Protein AF-A0A1L6KJD5-F1 (afdb_monomer)

Sequence (76 aa):
MQISSRDFNQDIGKAKKACYNGPVVITERGKAAHLSSYQRLVSTQQSMAQLLSSDDDVDNVEFEKMITPSKEVDLS

Secondary structure (DSSP, 8-state):
-EEEHHHHHH-HHHHHHHHTTS--EEEETTEESS-HHHHHHHHTSPPHHHHS--SS-GGG----------------

Organism: Acinetobacter haemolyticus (NCBI:txid29430)

Radius of gyration: 22.94 Å; Cα contacts (8 Å, |Δi|>4): 39; chains: 1; bounding box: 54×36×48 Å
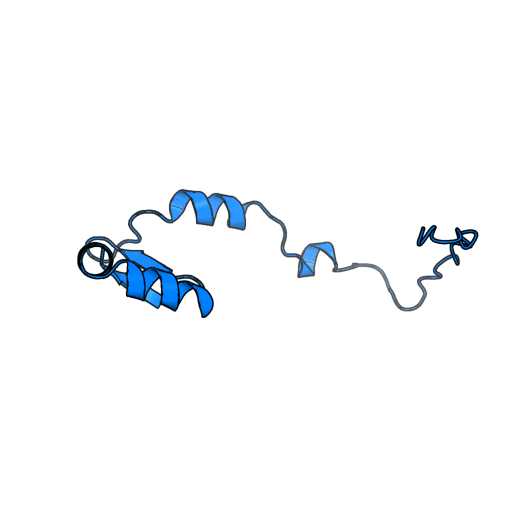
Structure (mmCIF, N/CA/C/O backbone):
data_AF-A0A1L6KJD5-F1
#
_entry.id   AF-A0A1L6KJD5-F1
#
loop_
_atom_site.group_PDB
_atom_site.id
_atom_site.type_symbol
_atom_site.label_atom_id
_atom_site.label_alt_id
_atom_site.label_comp_id
_atom_site.label_asym_id
_atom_site.label_entity_id
_atom_site.label_seq_id
_atom_site.pdbx_PDB_ins_code
_atom_site.Cartn_x
_atom_site.Cartn_y
_atom_site.Cartn_z
_atom_site.occupancy
_atom_site.B_iso_or_equiv
_atom_site.auth_seq_id
_atom_site.auth_comp_id
_atom_site.auth_asym_id
_atom_site.auth_atom_id
_atom_site.pdbx_PDB_model_num
ATOM 1 N N . MET A 1 1 ? -3.385 -7.080 4.964 1.00 81.75 1 MET A N 1
ATOM 2 C CA . MET A 1 1 ? -4.133 -7.161 6.250 1.00 81.75 1 MET A CA 1
ATOM 3 C C . MET A 1 1 ? -5.459 -6.420 6.10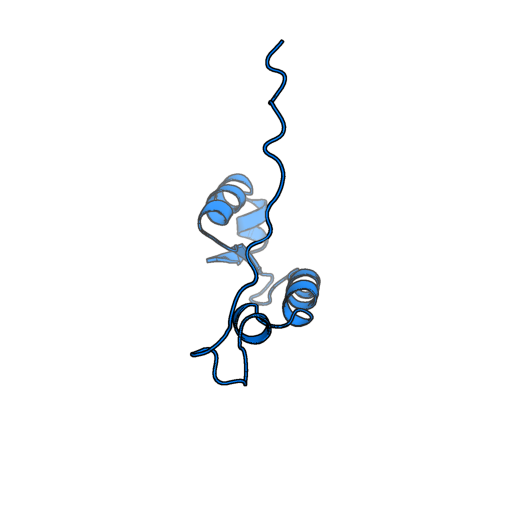6 1.00 81.75 1 MET A C 1
ATOM 5 O O . MET A 1 1 ? -5.471 -5.423 5.398 1.00 81.75 1 MET A O 1
ATOM 9 N N . GLN A 1 2 ? -6.554 -6.870 6.729 1.00 86.69 2 GLN A N 1
ATOM 10 C CA . GLN A 1 2 ? -7.819 -6.115 6.755 1.00 86.69 2 GLN A CA 1
ATOM 11 C C . GLN A 1 2 ? -8.144 -5.680 8.188 1.00 86.69 2 GLN A C 1
ATOM 13 O O . GLN A 1 2 ? -7.956 -6.467 9.113 1.00 86.69 2 GLN A O 1
ATOM 18 N N . ILE A 1 3 ? -8.608 -4.445 8.363 1.00 89.25 3 ILE A N 1
ATOM 19 C CA . ILE A 1 3 ? -9.043 -3.884 9.650 1.00 89.25 3 ILE A CA 1
ATOM 20 C C . ILE A 1 3 ? -10.384 -3.181 9.479 1.00 89.25 3 ILE A C 1
ATOM 22 O O . ILE A 1 3 ? -10.727 -2.755 8.373 1.00 89.25 3 ILE A O 1
ATOM 26 N N . SER A 1 4 ? -11.164 -3.051 10.548 1.00 89.94 4 SER A N 1
ATOM 27 C CA . SER A 1 4 ? -12.390 -2.256 10.479 1.00 89.94 4 SER A CA 1
ATOM 28 C C . SER A 1 4 ? -12.083 -0.755 10.548 1.00 89.94 4 SER A C 1
ATOM 30 O O . SER A 1 4 ? -11.047 -0.342 11.072 1.00 89.94 4 SER A O 1
ATOM 32 N N . SER A 1 5 ? -13.011 0.086 10.084 1.00 88.94 5 SER A N 1
ATOM 33 C CA . SER A 1 5 ? -12.943 1.541 10.280 1.00 88.94 5 SER A CA 1
ATOM 34 C C . SER A 1 5 ? -12.855 1.913 11.764 1.00 88.94 5 SER A C 1
ATOM 36 O O . SER A 1 5 ? -12.218 2.903 12.115 1.00 88.94 5 SER A O 1
ATOM 38 N N . ARG A 1 6 ? -13.454 1.102 12.651 1.00 91.12 6 ARG A N 1
ATOM 39 C CA . ARG A 1 6 ? -13.365 1.293 14.105 1.00 91.12 6 ARG A CA 1
ATOM 40 C C . ARG A 1 6 ? -11.943 1.049 14.605 1.00 91.12 6 ARG A C 1
ATOM 42 O O . ARG A 1 6 ? -11.414 1.908 15.299 1.00 91.12 6 ARG A O 1
ATOM 49 N N . ASP A 1 7 ? -11.329 -0.068 14.219 1.00 89.69 7 ASP A N 1
ATOM 50 C CA . ASP A 1 7 ? -9.957 -0.405 14.628 1.00 89.69 7 ASP A CA 1
ATOM 51 C C . ASP A 1 7 ? -8.953 0.622 14.097 1.00 89.69 7 ASP A C 1
ATOM 53 O O . ASP A 1 7 ? -8.043 1.036 14.810 1.00 89.69 7 ASP A O 1
ATOM 57 N N . PHE A 1 8 ? -9.149 1.075 12.855 1.00 90.06 8 PHE A N 1
ATOM 58 C CA . PHE A 1 8 ? -8.337 2.131 12.260 1.00 90.06 8 PHE A CA 1
ATOM 59 C C . PHE A 1 8 ? -8.436 3.442 13.046 1.00 90.06 8 PHE A C 1
ATOM 61 O O . PHE A 1 8 ? -7.410 4.020 13.395 1.00 90.06 8 PHE A O 1
ATOM 68 N N . ASN A 1 9 ? -9.654 3.898 13.354 1.00 90.75 9 ASN A N 1
ATOM 69 C CA . ASN A 1 9 ? -9.860 5.142 14.099 1.00 90.75 9 ASN A CA 1
ATOM 70 C C . ASN A 1 9 ? -9.357 5.053 15.544 1.00 90.75 9 ASN A C 1
ATOM 72 O O . ASN A 1 9 ? -8.976 6.068 16.120 1.00 90.75 9 ASN A O 1
ATOM 76 N N . GLN A 1 10 ? -9.352 3.855 16.126 1.00 94.88 10 GLN A N 1
ATOM 77 C CA . GLN A 1 10 ? -8.849 3.627 17.474 1.00 94.88 10 GLN A CA 1
ATOM 78 C C . GLN A 1 10 ? -7.316 3.609 17.531 1.00 94.88 10 GLN A C 1
ATOM 80 O O . GLN A 1 10 ? -6.746 4.067 18.519 1.00 94.88 10 GLN A O 1
ATOM 85 N N . ASP A 1 11 ? -6.645 3.109 16.487 1.00 93.25 11 ASP A N 1
ATOM 86 C CA . ASP A 1 11 ? -5.183 3.022 16.440 1.00 93.25 11 ASP A CA 1
ATOM 87 C C . ASP A 1 11 ? -4.617 3.211 15.020 1.00 93.25 11 ASP A C 1
ATOM 89 O O . ASP A 1 11 ? -4.163 2.286 14.333 1.00 93.25 11 ASP A O 1
ATOM 93 N N . ILE A 1 12 ? -4.588 4.474 14.593 1.00 91.12 12 ILE A N 1
ATOM 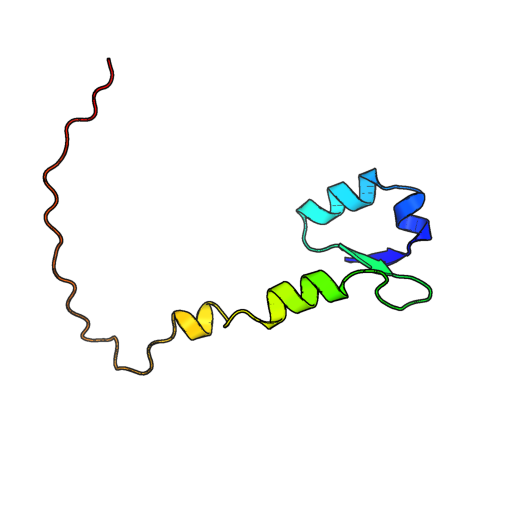94 C CA . ILE A 1 12 ? -4.025 4.890 13.301 1.00 91.12 12 ILE A CA 1
ATOM 95 C C . ILE A 1 12 ? -2.525 4.551 13.225 1.00 91.12 12 ILE A C 1
ATOM 97 O O . ILE A 1 12 ? -2.002 4.231 12.153 1.00 91.12 12 ILE A O 1
ATOM 101 N N . GLY A 1 13 ? -1.812 4.616 14.355 1.00 93.69 13 GLY A N 1
ATOM 102 C CA . GLY A 1 13 ? -0.373 4.362 14.424 1.00 93.69 13 GLY A CA 1
ATOM 103 C C . GLY A 1 13 ? -0.028 2.917 14.074 1.00 93.69 13 GLY A C 1
ATOM 104 O O . GLY A 1 13 ? 0.880 2.669 13.274 1.00 93.69 13 GLY A O 1
ATOM 105 N N . LYS A 1 14 ? -0.788 1.962 14.611 1.00 91.50 14 LYS A N 1
ATOM 106 C CA . LYS A 1 14 ? -0.660 0.541 14.280 1.00 91.50 14 LYS A CA 1
ATOM 107 C C . LYS A 1 14 ? -0.990 0.263 12.820 1.00 91.50 14 LYS A C 1
ATOM 109 O O . LYS A 1 14 ? -0.244 -0.473 12.176 1.00 91.50 14 LYS A O 1
ATOM 114 N N . ALA A 1 15 ? -2.036 0.886 12.276 1.00 89.69 15 ALA A N 1
ATOM 115 C CA . ALA A 1 15 ? -2.368 0.756 10.858 1.00 89.69 15 ALA A CA 1
ATOM 116 C C . ALA A 1 15 ? -1.228 1.262 9.954 1.00 89.69 15 ALA A C 1
ATOM 118 O O . ALA A 1 15 ? -0.809 0.549 9.046 1.00 89.69 15 ALA A O 1
ATOM 119 N N . LYS A 1 16 ? -0.651 2.436 10.255 1.00 88.56 16 LYS A N 1
ATOM 120 C CA . LYS A 1 16 ? 0.510 2.980 9.523 1.00 88.56 16 LYS A CA 1
ATOM 121 C C . LYS A 1 16 ? 1.721 2.054 9.575 1.00 88.56 16 LYS A C 1
ATOM 123 O O . LYS A 1 16 ? 2.351 1.824 8.551 1.00 88.56 16 LYS A O 1
ATOM 128 N N . LYS A 1 17 ? 2.041 1.506 10.750 1.00 93.31 17 LYS A N 1
ATOM 129 C CA . LYS A 1 17 ? 3.154 0.555 10.889 1.00 93.31 17 LYS A CA 1
ATOM 130 C C . LYS A 1 17 ? 2.904 -0.733 10.109 1.00 93.31 17 LYS A C 1
ATOM 132 O O . LYS A 1 17 ? 3.821 -1.254 9.487 1.00 93.31 17 LYS A O 1
ATOM 137 N N . ALA A 1 18 ? 1.670 -1.231 10.114 1.00 87.69 18 ALA A N 1
ATOM 138 C CA . ALA A 1 18 ? 1.305 -2.426 9.366 1.00 87.69 18 ALA A CA 1
ATOM 139 C C . ALA A 1 18 ? 1.478 -2.243 7.847 1.00 87.69 18 ALA A C 1
ATOM 141 O O . ALA A 1 18 ? 1.841 -3.208 7.178 1.00 87.69 18 ALA A O 1
ATOM 142 N N . CYS A 1 19 ? 1.319 -1.019 7.323 1.00 86.75 19 CYS A N 1
ATOM 143 C CA . CYS A 1 19 ? 1.561 -0.716 5.909 1.00 86.75 19 CYS A CA 1
ATOM 144 C C . CYS A 1 19 ? 3.006 -0.974 5.452 1.00 86.75 19 CYS A C 1
ATOM 146 O O . CYS A 1 19 ? 3.213 -1.254 4.274 1.00 86.75 19 CYS A O 1
ATOM 148 N N . TYR A 1 20 ? 4.001 -0.928 6.349 1.00 90.19 20 TYR A N 1
ATOM 149 C CA . TYR A 1 20 ? 5.387 -1.266 5.988 1.00 90.19 20 TYR A CA 1
ATOM 150 C C . TYR A 1 20 ? 5.552 -2.733 5.576 1.00 90.19 20 TYR A C 1
ATOM 152 O O . TYR A 1 20 ? 6.448 -3.052 4.803 1.00 90.19 20 TYR A O 1
ATOM 160 N N . ASN A 1 21 ? 4.669 -3.616 6.050 1.00 88.81 21 ASN A N 1
ATOM 161 C CA . ASN A 1 21 ? 4.683 -5.041 5.717 1.00 88.81 21 ASN A CA 1
ATOM 162 C C . ASN A 1 21 ? 3.774 -5.379 4.523 1.00 88.81 21 ASN A C 1
ATOM 164 O O . ASN A 1 21 ? 3.607 -6.549 4.183 1.00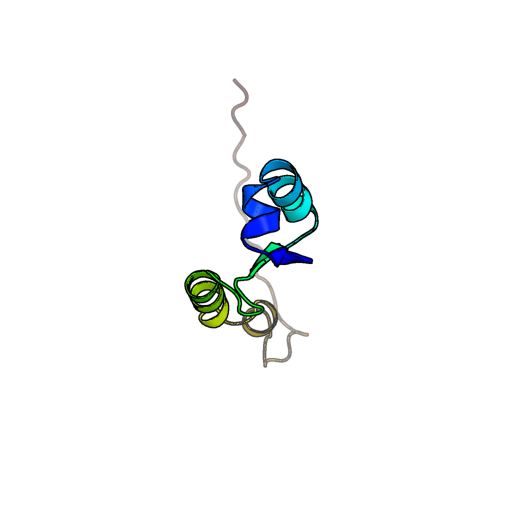 88.81 21 ASN A O 1
ATOM 168 N N . GLY A 1 22 ? 3.148 -4.370 3.913 1.00 81.25 22 GLY A N 1
ATOM 169 C CA . GLY A 1 22 ? 2.263 -4.520 2.765 1.00 81.25 22 GLY A CA 1
ATOM 170 C C . GLY A 1 22 ? 0.896 -3.855 2.953 1.00 81.25 22 GLY A C 1
ATOM 171 O O . GLY A 1 22 ? 0.611 -3.263 3.995 1.00 81.25 22 GLY A O 1
ATOM 172 N N . PRO A 1 23 ? 0.013 -3.945 1.946 1.00 84.06 23 PRO A N 1
ATOM 173 C CA . PRO A 1 23 ? -1.242 -3.202 1.931 1.00 84.06 23 PRO A CA 1
ATOM 174 C C . PRO A 1 23 ? -2.178 -3.534 3.106 1.00 84.06 23 PRO A C 1
ATOM 176 O O . PRO A 1 23 ? -2.457 -4.703 3.424 1.00 84.06 23 PRO A O 1
ATOM 179 N N . VAL A 1 24 ? -2.724 -2.482 3.720 1.00 86.69 24 VAL A N 1
ATOM 180 C CA . VAL A 1 24 ? -3.765 -2.565 4.751 1.00 86.69 24 VAL A CA 1
ATOM 181 C C . VAL A 1 24 ? -5.082 -2.062 4.171 1.00 86.69 24 VAL A C 1
ATOM 183 O O . VAL A 1 24 ? -5.167 -0.951 3.657 1.00 86.69 24 VAL A O 1
ATOM 186 N N . VAL A 1 25 ? -6.119 -2.891 4.259 1.00 86.12 25 VAL A N 1
ATOM 187 C CA . VAL A 1 25 ? -7.466 -2.592 3.771 1.00 86.12 25 VAL A CA 1
ATOM 188 C C . VAL A 1 25 ? -8.352 -2.203 4.945 1.00 86.12 25 VAL A C 1
ATOM 190 O O . VAL A 1 25 ? -8.532 -2.993 5.871 1.00 86.12 25 VAL A O 1
ATOM 193 N N . ILE A 1 26 ? -8.933 -1.007 4.895 1.00 87.31 26 ILE A N 1
ATOM 194 C CA . ILE A 1 26 ? -9.929 -0.566 5.876 1.00 87.31 26 ILE A CA 1
ATOM 195 C C . ILE A 1 26 ? -11.321 -0.963 5.373 1.00 87.31 26 ILE A C 1
ATOM 197 O O . ILE A 1 26 ? -11.677 -0.719 4.215 1.00 87.31 26 ILE A O 1
ATOM 201 N N . THR A 1 27 ? -12.105 -1.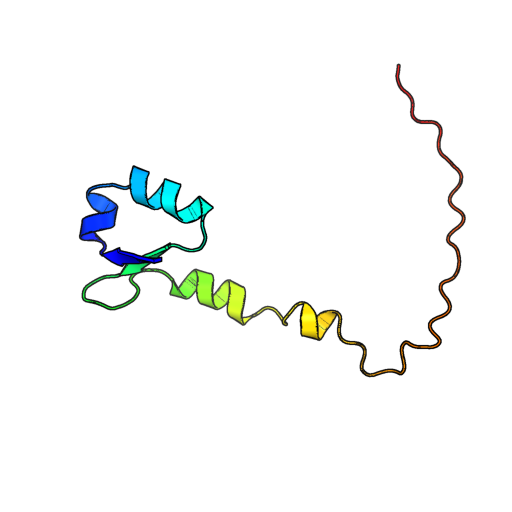590 6.245 1.00 87.44 27 THR A N 1
ATOM 202 C CA . THR A 1 27 ? -13.432 -2.132 5.940 1.00 87.44 27 THR A CA 1
ATOM 203 C C . THR A 1 27 ? -14.514 -1.512 6.815 1.00 87.44 27 THR A C 1
ATOM 205 O O . THR A 1 27 ? -14.315 -1.238 7.995 1.00 87.44 27 THR A O 1
ATOM 208 N N . GLU A 1 28 ? -15.705 -1.358 6.256 1.00 84.88 28 GLU A N 1
ATOM 209 C CA . GLU A 1 28 ? -16.906 -0.949 6.963 1.00 84.88 28 GLU A CA 1
ATOM 210 C C . GLU A 1 28 ? -17.978 -2.021 6.775 1.00 84.88 28 GLU A C 1
ATOM 212 O O . GLU A 1 28 ? -18.321 -2.388 5.651 1.00 84.88 28 GLU A O 1
ATOM 217 N N . ARG A 1 29 ? -18.470 -2.582 7.889 1.00 81.06 29 ARG A N 1
ATOM 218 C CA . ARG A 1 29 ? -19.445 -3.693 7.896 1.00 81.06 29 ARG A CA 1
ATOM 219 C C . ARG A 1 29 ? -19.041 -4.866 6.979 1.00 81.06 29 ARG A C 1
ATOM 221 O O . ARG A 1 29 ? -19.887 -5.463 6.321 1.00 81.06 29 ARG A O 1
ATOM 228 N N . GLY A 1 30 ? -17.742 -5.168 6.902 1.00 69.94 30 GLY A N 1
ATOM 229 C CA . GLY A 1 30 ? -17.199 -6.245 6.066 1.00 69.94 30 GLY A CA 1
ATOM 230 C C . GLY A 1 30 ? -17.025 -5.908 4.578 1.00 69.94 30 GLY A C 1
ATOM 231 O O . GLY A 1 30 ? -16.589 -6.767 3.819 1.00 69.94 30 GLY A O 1
ATOM 232 N N . LYS A 1 31 ? -17.321 -4.677 4.140 1.00 70.81 31 LYS A N 1
ATOM 233 C CA . LYS A 1 31 ? -17.032 -4.192 2.779 1.00 70.81 31 LYS A CA 1
ATOM 234 C C . LYS A 1 31 ? -15.828 -3.255 2.804 1.00 70.81 31 LYS A C 1
ATOM 236 O O . LYS A 1 31 ? -15.694 -2.466 3.730 1.00 70.81 31 LYS A O 1
ATOM 241 N N . ALA A 1 32 ? -14.948 -3.314 1.807 1.00 64.94 32 ALA A N 1
ATOM 242 C CA . ALA A 1 32 ? -13.824 -2.379 1.710 1.00 64.94 32 ALA A CA 1
ATOM 243 C C . ALA A 1 32 ? -14.351 -0.935 1.602 1.00 64.94 32 ALA A C 1
ATOM 245 O O . ALA A 1 32 ? -15.075 -0.613 0.663 1.00 64.94 32 ALA A O 1
ATOM 246 N N . ALA A 1 33 ? -14.017 -0.081 2.572 1.00 66.75 33 ALA A N 1
ATOM 247 C CA . ALA A 1 33 ? -14.659 1.225 2.732 1.00 66.75 33 ALA A CA 1
ATOM 248 C C . ALA A 1 33 ? -14.089 2.310 1.801 1.00 66.75 33 ALA A C 1
ATOM 250 O O . ALA A 1 33 ? -14.738 3.330 1.580 1.00 66.75 33 ALA A O 1
ATOM 251 N N . HIS A 1 34 ? -12.887 2.127 1.238 1.00 60.00 34 HIS A N 1
ATOM 252 C CA . HIS A 1 34 ? -12.263 3.172 0.417 1.00 60.00 34 HIS A CA 1
ATOM 253 C C . HIS A 1 34 ? -11.086 2.678 -0.445 1.00 60.00 34 HIS A C 1
ATOM 255 O O . HIS A 1 34 ? -10.006 3.258 -0.437 1.00 60.00 34 HIS A O 1
ATOM 261 N N . LEU A 1 35 ? -11.257 1.572 -1.175 1.00 60.88 35 LEU A N 1
ATOM 262 C CA . LEU A 1 35 ? -10.223 1.067 -2.098 1.00 60.88 35 LEU A CA 1
ATOM 263 C C . LEU A 1 35 ? -10.565 1.218 -3.576 1.00 60.88 35 LEU A C 1
ATOM 265 O O . LEU A 1 35 ? -9.708 0.933 -4.406 1.00 60.88 35 LEU A O 1
ATOM 269 N N . SER A 1 36 ? -11.762 1.694 -3.920 1.00 58.22 36 SER A N 1
ATOM 270 C CA . SER A 1 36 ? -12.198 1.795 -5.316 1.00 58.22 36 SER A CA 1
ATOM 271 C C . SER A 1 36 ? -11.238 2.635 -6.164 1.00 58.22 36 SER A C 1
ATOM 273 O O . SER A 1 36 ? -10.892 2.231 -7.270 1.00 58.22 36 SER A O 1
ATOM 275 N N . SER A 1 37 ? -10.730 3.750 -5.631 1.00 57.75 37 SER A N 1
ATOM 276 C CA . SER A 1 37 ? -9.776 4.620 -6.332 1.00 57.75 37 SER A CA 1
ATOM 277 C C . SER A 1 37 ? -8.410 3.957 -6.545 1.00 57.75 37 SER A C 1
ATOM 279 O O . SER A 1 37 ? -7.852 4.054 -7.632 1.00 57.75 37 SER A O 1
ATOM 281 N N . TYR A 1 38 ? -7.884 3.236 -5.548 1.00 64.38 38 TYR A N 1
ATOM 282 C CA . TYR A 1 38 ? -6.608 2.518 -5.670 1.00 64.38 38 TYR A CA 1
ATOM 283 C C . TYR A 1 38 ? -6.726 1.300 -6.591 1.00 64.38 38 TYR A C 1
ATOM 285 O O . TYR A 1 38 ? -5.886 1.097 -7.460 1.00 64.38 38 TYR A O 1
ATOM 293 N N . GLN A 1 39 ? -7.808 0.528 -6.463 1.00 63.00 39 GLN A N 1
ATOM 294 C CA . GLN A 1 39 ? -8.098 -0.583 -7.366 1.00 63.00 39 GLN A CA 1
ATOM 295 C C . GLN A 1 39 ? -8.204 -0.107 -8.810 1.00 63.00 39 GLN A C 1
ATOM 297 O O . GLN A 1 39 ? -7.663 -0.769 -9.683 1.00 63.00 39 GLN A O 1
ATOM 302 N N . ARG A 1 40 ? -8.815 1.058 -9.057 1.00 61.47 40 ARG A N 1
ATOM 303 C CA . ARG A 1 40 ? -8.878 1.652 -10.397 1.00 61.47 40 ARG A CA 1
ATOM 304 C C . ARG A 1 40 ? -7.501 2.072 -10.918 1.00 61.47 40 ARG A C 1
ATOM 306 O O . ARG A 1 40 ? -7.211 1.863 -12.089 1.00 61.47 40 ARG A O 1
ATOM 313 N N . LEU A 1 41 ? -6.636 2.626 -10.065 1.00 64.56 41 LEU A N 1
ATOM 314 C CA . LEU A 1 41 ? -5.258 2.967 -10.447 1.00 64.56 41 LEU A CA 1
ATOM 315 C C . LEU A 1 41 ? -4.443 1.720 -10.819 1.00 64.56 41 LEU A C 1
ATOM 317 O O . LEU A 1 41 ? -3.708 1.746 -11.801 1.00 64.56 41 LEU A O 1
ATOM 321 N N . VAL A 1 42 ? -4.609 0.626 -10.074 1.00 66.94 42 VAL A N 1
ATOM 322 C CA . VAL A 1 42 ? -3.882 -0.631 -10.309 1.00 66.94 42 VAL A CA 1
ATOM 323 C C . VAL A 1 42 ? -4.479 -1.436 -11.471 1.00 66.94 42 VAL A C 1
ATOM 325 O O . VAL A 1 42 ? -3.734 -2.031 -12.238 1.00 66.94 42 VAL A O 1
ATOM 328 N N . SER A 1 43 ? -5.803 -1.428 -11.663 1.00 63.88 43 SER A N 1
ATOM 329 C CA .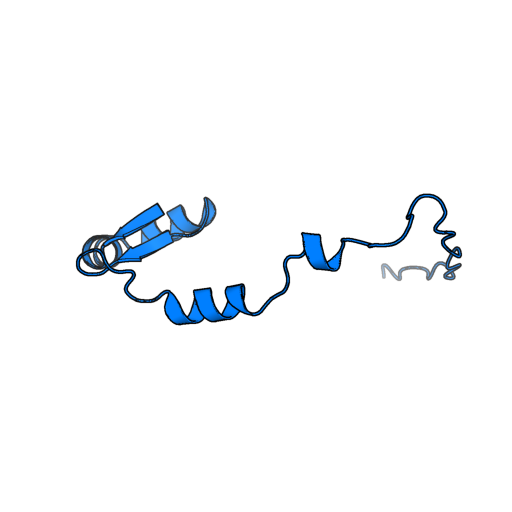 SER A 1 43 ? -6.478 -2.224 -12.702 1.00 63.88 43 SER A CA 1
ATOM 330 C C . SER A 1 43 ? -6.282 -1.700 -14.123 1.00 63.88 43 SER A C 1
ATOM 332 O O . SER A 1 43 ? -6.636 -2.390 -15.073 1.00 63.88 43 SER A O 1
ATOM 334 N N . THR A 1 44 ? -5.803 -0.464 -14.278 1.00 62.31 44 THR A N 1
ATOM 335 C CA . THR A 1 44 ? -5.638 0.172 -15.596 1.00 62.31 44 THR A CA 1
ATOM 336 C C . THR A 1 44 ? -4.214 0.016 -16.140 1.00 62.31 44 THR A C 1
ATOM 338 O O . THR A 1 44 ? -3.957 0.389 -17.280 1.00 62.31 44 THR A O 1
ATOM 341 N N . GLN A 1 45 ? -3.281 -0.530 -15.353 1.00 66.62 45 GLN A N 1
ATOM 342 C CA . GLN A 1 45 ? -1.917 -0.771 -15.814 1.00 66.62 45 GLN A CA 1
ATOM 343 C C . GLN A 1 45 ? -1.749 -2.217 -16.272 1.00 66.62 45 GLN A C 1
ATOM 345 O O . GLN A 1 45 ? -2.163 -3.153 -15.586 1.00 66.62 45 GLN A O 1
ATOM 350 N N . GLN A 1 46 ? -1.126 -2.397 -17.438 1.00 69.69 46 GLN A N 1
ATOM 351 C CA . GLN A 1 46 ? -0.663 -3.713 -17.858 1.00 69.69 46 GLN A CA 1
ATOM 352 C C . GLN A 1 46 ? 0.336 -4.243 -16.825 1.00 69.69 46 GLN A C 1
ATOM 354 O O . GLN A 1 46 ? 1.140 -3.496 -16.266 1.00 69.69 46 GLN A O 1
ATOM 359 N N . SER A 1 47 ? 0.264 -5.545 -16.559 1.00 79.25 47 SER A N 1
ATOM 360 C CA . SER A 1 47 ? 1.231 -6.236 -15.710 1.00 79.25 47 SER A CA 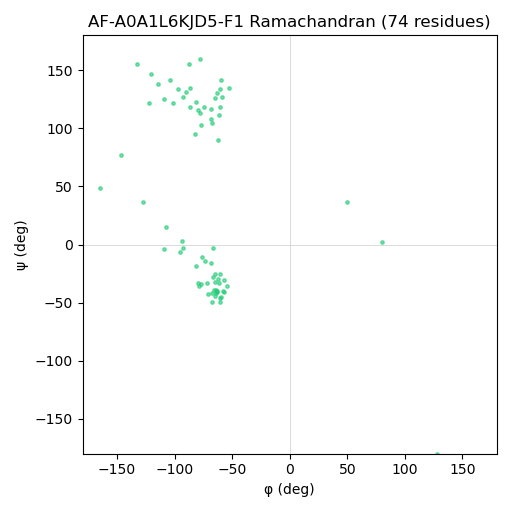1
ATOM 361 C C . SER A 1 47 ? 2.653 -5.959 -16.208 1.00 79.25 47 SER A C 1
ATOM 363 O O . SER A 1 47 ? 2.908 -6.092 -17.403 1.00 79.25 47 SER A O 1
ATOM 365 N N . MET A 1 48 ? 3.597 -5.642 -15.312 1.00 76.81 48 MET A N 1
ATOM 366 C CA . MET A 1 48 ? 5.014 -5.521 -15.693 1.00 76.81 48 MET A CA 1
ATOM 367 C C . MET A 1 48 ? 5.519 -6.790 -16.384 1.00 76.81 48 MET A C 1
ATOM 369 O O . MET A 1 48 ? 6.284 -6.696 -17.332 1.00 76.81 48 MET A O 1
ATOM 373 N N . ALA A 1 49 ? 5.052 -7.966 -15.956 1.00 80.12 49 ALA A N 1
ATOM 374 C CA . ALA A 1 49 ? 5.412 -9.224 -16.601 1.00 80.12 49 ALA A CA 1
ATOM 375 C C . ALA A 1 49 ? 4.888 -9.305 -18.040 1.00 80.12 49 ALA A C 1
ATOM 377 O O . ALA A 1 49 ? 5.542 -9.891 -18.883 1.00 80.12 49 ALA A O 1
ATOM 378 N N . GLN A 1 50 ? 3.739 -8.692 -18.328 1.00 76.50 50 GLN A N 1
ATOM 379 C CA . GLN A 1 50 ? 3.176 -8.643 -19.675 1.00 76.50 50 GLN A CA 1
ATOM 380 C C . GLN A 1 50 ? 3.850 -7.575 -20.545 1.00 76.50 50 GLN A C 1
ATOM 382 O O . GLN A 1 50 ? 3.992 -7.775 -21.740 1.00 76.50 50 GLN A O 1
ATOM 387 N N . LEU A 1 51 ? 4.290 -6.459 -19.954 1.00 80.56 51 LEU A N 1
ATOM 388 C CA . LEU A 1 51 ? 5.054 -5.419 -20.655 1.00 80.56 51 LEU A CA 1
ATOM 389 C C . LEU A 1 51 ? 6.486 -5.852 -20.986 1.00 80.56 51 LEU A C 1
ATOM 391 O O . LEU A 1 51 ? 7.042 -5.414 -21.985 1.00 80.56 51 LEU A O 1
ATOM 395 N N . LEU A 1 52 ? 7.089 -6.666 -20.120 1.00 77.88 52 LEU A N 1
ATOM 396 C CA . LEU A 1 52 ? 8.440 -7.207 -20.284 1.00 77.88 52 LEU A CA 1
ATOM 397 C C . LEU A 1 52 ? 8.443 -8.580 -20.971 1.00 77.88 52 LEU A C 1
ATOM 399 O O . LEU A 1 52 ? 9.509 -9.145 -21.197 1.00 77.88 52 LEU A O 1
ATOM 403 N N . SER A 1 53 ? 7.262 -9.124 -21.261 1.00 79.25 53 SER A N 1
ATOM 404 C CA . SER A 1 53 ? 7.100 -10.321 -22.076 1.00 79.25 53 SER A CA 1
ATOM 405 C C . SER A 1 53 ? 7.354 -9.942 -23.526 1.00 79.25 53 SER A C 1
ATOM 407 O O . SER A 1 53 ? 6.616 -9.138 -24.090 1.00 79.25 53 SER A O 1
ATOM 409 N N . SER A 1 54 ? 8.373 -10.539 -24.125 1.00 68.00 54 SER A N 1
ATOM 410 C CA . SER A 1 54 ? 8.558 -10.524 -25.571 1.00 68.00 54 SER A CA 1
ATOM 411 C C . SER A 1 54 ? 7.904 -11.779 -26.143 1.00 68.00 54 SER A C 1
ATOM 413 O O . SER A 1 54 ? 8.198 -12.876 -25.675 1.00 68.00 54 SER A O 1
ATOM 415 N N . ASP A 1 55 ? 7.022 -11.624 -27.132 1.00 67.88 55 ASP A N 1
ATOM 416 C CA . ASP A 1 55 ? 6.439 -12.758 -27.871 1.00 67.88 55 ASP A CA 1
ATOM 417 C C . ASP A 1 55 ? 7.429 -13.354 -28.900 1.00 67.88 55 ASP A C 1
ATOM 419 O O . ASP A 1 55 ? 7.183 -14.425 -29.452 1.00 67.88 55 ASP A O 1
ATOM 423 N N . ASP A 1 56 ? 8.547 -12.664 -29.147 1.00 67.50 56 ASP A N 1
ATOM 424 C CA . ASP A 1 56 ? 9.614 -13.062 -30.067 1.00 67.50 56 ASP A CA 1
ATOM 425 C C . ASP A 1 56 ? 10.678 -13.952 -29.393 1.00 67.50 56 ASP A C 1
ATOM 427 O O . ASP A 1 56 ? 10.914 -13.856 -28.185 1.00 67.50 56 ASP A O 1
ATOM 431 N N . ASP A 1 57 ? 11.381 -14.768 -30.192 1.00 65.69 57 ASP A N 1
ATOM 432 C CA . ASP A 1 57 ? 12.554 -15.552 -29.772 1.00 65.69 57 ASP A CA 1
ATOM 433 C C . ASP A 1 57 ? 13.693 -14.618 -29.309 1.00 65.69 57 ASP A C 1
ATOM 435 O O . ASP A 1 57 ? 14.555 -14.186 -30.079 1.00 65.69 57 ASP A O 1
ATOM 439 N N . VAL A 1 58 ? 13.702 -14.305 -28.012 1.00 68.12 58 VAL A N 1
ATOM 440 C CA . VAL A 1 58 ? 14.682 -13.428 -27.341 1.00 68.12 58 VAL A CA 1
ATOM 441 C C . VAL A 1 58 ? 16.106 -13.990 -27.292 1.00 68.12 58 VAL A C 1
ATOM 443 O O . VAL A 1 58 ? 17.025 -13.299 -26.851 1.00 68.12 58 VAL A O 1
ATOM 446 N N . ASP A 1 59 ? 16.317 -15.210 -27.780 1.00 69.00 59 ASP A N 1
ATOM 447 C CA . ASP A 1 59 ? 17.613 -15.887 -27.748 1.00 69.00 59 ASP A CA 1
ATOM 448 C C . ASP A 1 59 ? 18.667 -15.237 -28.671 1.00 69.00 59 ASP A C 1
ATOM 450 O O . ASP A 1 59 ? 19.858 -15.482 -28.492 1.00 69.00 59 ASP A O 1
ATOM 454 N N . ASN A 1 60 ? 18.267 -14.374 -29.620 1.00 67.19 60 ASN A N 1
ATOM 455 C CA . ASN A 1 60 ? 19.174 -13.677 -30.551 1.00 67.19 60 ASN A CA 1
ATOM 456 C C . ASN A 1 60 ? 18.987 -12.146 -30.580 1.00 67.19 60 ASN A C 1
ATOM 458 O O . ASN A 1 60 ? 19.100 -11.517 -31.633 1.00 67.19 60 ASN A O 1
ATOM 462 N N . VAL A 1 61 ? 18.699 -11.516 -29.437 1.00 75.25 61 VAL A N 1
ATOM 463 C CA . VAL A 1 61 ? 18.682 -10.044 -29.359 1.00 75.25 61 VAL A CA 1
ATOM 464 C C . VAL A 1 61 ? 20.117 -9.513 -29.298 1.00 75.25 61 VAL A C 1
ATOM 466 O O . VAL A 1 61 ? 20.769 -9.551 -28.252 1.00 75.25 61 VAL A O 1
ATOM 469 N N . GLU A 1 62 ? 20.617 -8.992 -30.419 1.00 75.88 62 GLU A N 1
ATOM 470 C CA . GLU A 1 62 ? 21.883 -8.258 -30.450 1.00 75.88 62 GLU A CA 1
ATOM 471 C C . GLU A 1 62 ? 21.685 -6.837 -29.906 1.00 75.88 62 GLU A C 1
ATOM 473 O O . GLU A 1 62 ? 21.002 -6.003 -30.498 1.00 75.88 62 GLU A O 1
ATOM 478 N N . PHE A 1 63 ? 22.295 -6.546 -28.757 1.00 78.44 63 PHE A N 1
ATOM 479 C CA . PHE A 1 63 ? 22.323 -5.194 -28.206 1.00 78.44 63 PHE A CA 1
ATOM 480 C C . PHE A 1 63 ? 23.510 -4.424 -28.780 1.00 78.44 63 PHE A C 1
ATOM 482 O O . PHE A 1 63 ? 24.668 -4.765 -28.526 1.00 78.44 63 PHE A O 1
ATOM 489 N N . GLU A 1 64 ? 23.238 -3.334 -29.497 1.00 80.44 64 GLU A N 1
ATOM 490 C CA . GLU A 1 64 ? 24.294 -2.400 -29.870 1.00 80.44 64 GLU A CA 1
ATOM 491 C C . GLU A 1 64 ? 24.880 -1.743 -28.617 1.00 80.44 64 GLU A C 1
ATOM 493 O O . GLU A 1 64 ? 24.182 -1.158 -27.782 1.00 80.44 64 GLU A O 1
ATOM 498 N N . LYS A 1 65 ? 26.205 -1.827 -28.479 1.00 80.31 65 LYS A N 1
ATOM 499 C CA . LYS A 1 65 ? 26.913 -1.175 -27.383 1.00 80.31 65 LYS A CA 1
ATOM 500 C C . LYS A 1 65 ? 26.839 0.336 -27.575 1.00 80.31 65 LYS A C 1
ATOM 502 O O . LYS A 1 65 ? 27.550 0.898 -28.406 1.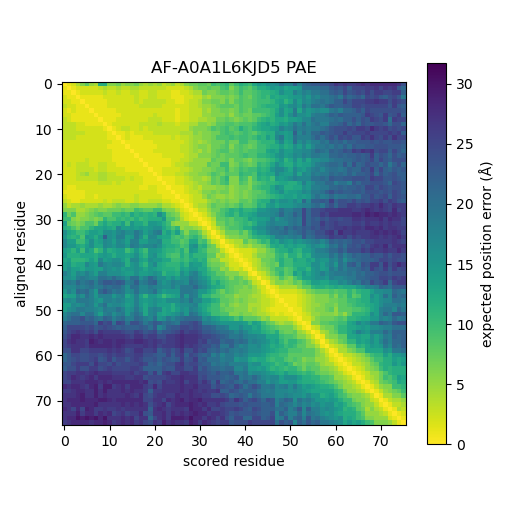00 80.31 65 LYS A O 1
ATOM 507 N N . MET A 1 66 ? 26.046 1.007 -26.746 1.00 77.69 66 MET A N 1
ATOM 508 C CA . MET A 1 66 ? 26.080 2.461 -26.661 1.00 77.69 66 MET A CA 1
ATOM 509 C C . MET A 1 66 ? 27.421 2.894 -26.057 1.00 77.69 66 MET A C 1
ATOM 511 O O . MET A 1 66 ? 27.660 2.755 -24.857 1.00 77.69 66 MET A O 1
ATOM 515 N N . ILE A 1 67 ? 28.326 3.395 -26.898 1.00 81.12 67 ILE A N 1
ATOM 516 C CA . ILE A 1 67 ? 29.585 3.987 -26.447 1.00 81.12 67 ILE A CA 1
ATOM 517 C C . ILE A 1 67 ? 29.287 5.429 -26.046 1.00 81.12 67 ILE A C 1
ATOM 519 O O . ILE A 1 67 ? 29.251 6.329 -26.883 1.00 81.12 67 ILE A O 1
ATOM 523 N N . THR A 1 68 ? 29.044 5.652 -24.758 1.00 77.75 68 THR A N 1
ATOM 524 C CA . THR A 1 68 ? 28.992 7.002 -24.201 1.00 77.75 68 THR A CA 1
ATOM 525 C C . THR A 1 68 ? 30.400 7.442 -23.800 1.00 77.75 68 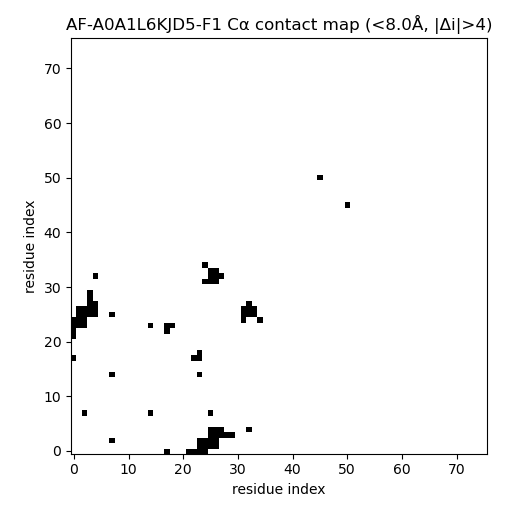THR A C 1
ATOM 527 O O . THR A 1 68 ? 31.139 6.666 -23.187 1.00 77.75 68 THR A O 1
ATOM 530 N N . PRO A 1 69 ? 30.821 8.674 -24.143 1.00 79.06 69 PRO A N 1
ATOM 531 C CA . PRO A 1 69 ? 32.069 9.205 -23.623 1.00 79.06 69 PRO A CA 1
ATOM 532 C C . PRO A 1 69 ? 31.943 9.331 -22.104 1.00 79.06 69 PRO A C 1
ATOM 534 O O . PRO A 1 69 ? 30.965 9.886 -21.598 1.00 79.06 69 PRO A O 1
ATOM 537 N N . SER A 1 70 ? 32.930 8.805 -21.378 1.00 77.88 70 SER A N 1
ATOM 538 C CA . SER A 1 70 ? 33.001 8.980 -19.931 1.00 77.88 70 SER A CA 1
ATOM 539 C C . SER A 1 70 ? 33.122 10.473 -19.643 1.00 77.88 70 SER A C 1
ATOM 541 O O . SER A 1 70 ? 34.119 11.098 -20.001 1.00 77.88 70 SER A O 1
ATOM 543 N N . LYS A 1 71 ? 32.083 11.063 -19.051 1.00 80.81 71 LYS A N 1
ATOM 544 C CA . LYS A 1 71 ? 32.131 12.446 -18.586 1.00 80.81 71 LYS A CA 1
ATOM 545 C C . LYS A 1 71 ? 32.834 12.442 -17.235 1.00 80.81 71 LYS A C 1
ATOM 547 O O . LYS A 1 71 ? 32.383 11.746 -16.327 1.00 80.81 71 LYS A O 1
ATOM 552 N N . GLU A 1 72 ? 33.927 13.190 -17.106 1.00 80.25 72 GLU A N 1
ATOM 553 C CA . GLU A 1 72 ? 34.537 13.406 -15.795 1.00 80.25 72 GLU A CA 1
ATOM 554 C C . GLU A 1 72 ? 33.503 14.051 -14.866 1.00 80.25 72 GLU A C 1
ATOM 556 O O . GLU A 1 72 ? 32.839 15.031 -15.222 1.00 80.25 72 GLU A O 1
ATOM 561 N N . VAL A 1 73 ? 33.307 13.428 -13.705 1.00 81.31 73 VAL A N 1
ATOM 562 C CA . VAL A 1 73 ? 32.431 13.949 -12.659 1.00 81.31 73 VAL A CA 1
ATOM 563 C C . VAL A 1 73 ? 33.220 15.024 -11.933 1.00 81.31 73 VAL A C 1
ATOM 565 O O . VAL A 1 73 ? 34.246 14.729 -11.326 1.00 81.31 73 VAL A O 1
ATOM 568 N N . ASP A 1 74 ? 32.746 16.263 -12.016 1.00 79.31 74 ASP A N 1
ATOM 569 C CA . ASP A 1 74 ? 33.286 17.351 -11.213 1.00 79.31 74 ASP A CA 1
ATOM 570 C C . ASP A 1 74 ? 32.931 17.099 -9.740 1.00 79.31 74 ASP A C 1
ATOM 572 O O . ASP A 1 74 ? 31.754 16.994 -9.386 1.00 79.31 74 ASP A O 1
ATOM 576 N N . LEU A 1 75 ? 33.961 16.911 -8.915 1.00 78.88 75 LEU A N 1
ATOM 577 C CA . LEU A 1 75 ? 33.861 16.672 -7.472 1.00 78.88 75 LEU A CA 1
ATOM 578 C C . LEU A 1 75 ? 34.320 17.893 -6.657 1.00 78.88 75 LEU A C 1
ATOM 580 O O . LEU A 1 75 ? 34.618 17.742 -5.469 1.00 78.88 75 LEU A O 1
ATOM 584 N N . SER A 1 76 ? 34.443 19.063 -7.296 1.00 71.81 76 SER A N 1
ATOM 585 C CA . SER A 1 76 ? 34.814 20.315 -6.628 1.00 71.81 76 SER A CA 1
ATOM 586 C C . SER A 1 76 ? 33.680 20.958 -5.829 1.00 71.81 76 SER A C 1
ATOM 588 O O . SER A 1 76 ? 32.487 20.727 -6.137 1.00 71.81 76 SER A O 1
#

pLDDT: mean 78.14, std 10.19, range [57.75, 94.88]

Foldseek 3Di:
DEDEPVVCVVCVPVQVVVCVVHDYFYDYPNHRPDCPVVCVVVVPDDDPCVVPDDPDPPVDDDDDDDDDPDDDDDPD

Nearest PDB structures (foldseek):
  5ldx-assembly1_O  TM=2.387E-01  e=7.296E+00  Bos taurus

InterPro domains:
  IPR036165 YefM-like superfamily [SSF143120] (3-54)

Mean predicted aligned error: 14.17 Å

Solvent-accessible surface area (backbone atoms only — not comparable to full-atom values): 5088 Å² total; per-residue (Å²): 92,78,44,41,52,64,55,40,73,74,37,53,68,60,52,60,60,49,40,79,82,41,71,66,45,50,20,51,98,86,39,76,68,79,47,68,70,58,51,53,63,57,72,73,51,81,52,68,70,64,73,70,49,68,97,60,82,69,90,73,71,82,77,81,79,80,84,71,80,84,72,84,78,85,84,127